Protein AF-A0A927UQK1-F1 (afdb_monomer_lite)

Structure (mmCIF, N/CA/C/O backbone):
data_AF-A0A927UQK1-F1
#
_entry.id   AF-A0A927UQK1-F1
#
loop_
_atom_site.group_PDB
_atom_site.id
_atom_site.type_symbol
_atom_site.label_atom_id
_atom_site.label_alt_id
_atom_site.label_comp_id
_atom_site.label_asym_id
_atom_site.label_entity_id
_atom_site.label_seq_id
_atom_site.pdbx_PDB_ins_code
_atom_site.Cartn_x
_atom_site.Cartn_y
_atom_site.Cartn_z
_atom_site.occupancy
_atom_site.B_iso_or_equiv
_atom_site.auth_seq_id
_atom_site.auth_comp_id
_atom_site.auth_asym_id
_atom_site.auth_atom_id
_atom_site.pdbx_PDB_model_num
ATOM 1 N N . MET A 1 1 ? -5.683 -10.330 -18.850 1.00 41.62 1 MET A N 1
ATOM 2 C CA . MET A 1 1 ? -5.322 -11.345 -19.880 1.00 41.62 1 MET A CA 1
ATOM 3 C C . MET A 1 1 ? -5.248 -10.794 -21.318 1.00 41.62 1 MET A C 1
ATOM 5 O O . MET A 1 1 ? -4.590 -11.408 -22.148 1.00 41.62 1 MET A O 1
ATOM 9 N N . PHE A 1 2 ? -5.871 -9.647 -21.635 1.00 36.34 2 PHE A N 1
ATOM 10 C CA . PHE A 1 2 ? -5.980 -9.114 -23.009 1.00 36.34 2 PHE A CA 1
ATOM 11 C C . PHE A 1 2 ? -4.724 -8.376 -23.532 1.00 36.34 2 PHE A C 1
ATOM 13 O O . PHE A 1 2 ? -4.500 -8.301 -24.739 1.00 36.34 2 PHE A O 1
ATOM 20 N N . GLU A 1 3 ? -3.862 -7.868 -22.645 1.00 49.31 3 GLU A N 1
ATOM 21 C CA . GLU A 1 3 ? -2.647 -7.130 -23.035 1.00 49.31 3 GLU A CA 1
ATOM 22 C C . GLU A 1 3 ? -1.500 -8.032 -23.506 1.00 49.31 3 GLU A C 1
ATOM 24 O O . GLU A 1 3 ? -0.727 -7.649 -24.384 1.00 49.31 3 GLU A O 1
ATOM 29 N N . TYR A 1 4 ? -1.438 -9.271 -23.009 1.00 45.88 4 TYR A N 1
ATOM 30 C CA . TYR A 1 4 ? -0.374 -10.217 -23.353 1.00 45.88 4 TYR A CA 1
ATOM 31 C C . TYR A 1 4 ? -0.425 -10.625 -24.837 1.00 45.88 4 TYR A C 1
ATOM 33 O O . TYR A 1 4 ? 0.603 -10.719 -25.503 1.00 45.88 4 TYR A O 1
ATOM 41 N N . GLY A 1 5 ? -1.630 -10.786 -25.398 1.00 46.09 5 GLY A N 1
ATOM 42 C CA . GLY A 1 5 ? -1.816 -11.152 -26.807 1.00 46.09 5 GLY A CA 1
ATOM 43 C C . GLY A 1 5 ? -1.389 -10.054 -27.787 1.00 46.09 5 GLY A C 1
ATOM 44 O O . GLY A 1 5 ? -0.789 -10.344 -28.822 1.00 46.09 5 GLY A O 1
ATOM 45 N N . ARG A 1 6 ? -1.633 -8.781 -27.447 1.00 52.84 6 ARG A N 1
ATOM 46 C CA . ARG A 1 6 ? -1.217 -7.637 -28.281 1.00 52.84 6 ARG A CA 1
ATOM 47 C C . ARG A 1 6 ? 0.298 -7.438 -28.246 1.00 52.84 6 ARG A C 1
ATOM 49 O O . ARG A 1 6 ? 0.888 -7.092 -29.267 1.00 52.84 6 ARG A O 1
ATOM 56 N N . LEU A 1 7 ? 0.921 -7.714 -27.102 1.00 54.16 7 LEU A N 1
ATOM 57 C CA . LEU A 1 7 ? 2.362 -7.595 -26.898 1.00 54.16 7 LEU A CA 1
ATOM 58 C C . LEU A 1 7 ? 3.138 -8.695 -27.638 1.00 54.16 7 LEU A C 1
ATOM 60 O O . LEU A 1 7 ? 4.097 -8.399 -28.347 1.00 54.16 7 LEU A O 1
ATOM 64 N N . VAL A 1 8 ? 2.666 -9.944 -27.578 1.00 60.31 8 VAL A N 1
ATOM 65 C CA . VAL A 1 8 ? 3.247 -11.054 -28.354 1.00 60.31 8 VAL A CA 1
ATOM 66 C C . VAL A 1 8 ? 3.110 -10.800 -29.858 1.00 60.31 8 VAL A C 1
ATOM 68 O O . VAL A 1 8 ? 4.074 -10.982 -30.598 1.00 60.31 8 VAL A O 1
ATOM 71 N N . ALA A 1 9 ? 1.961 -10.296 -30.318 1.00 57.84 9 ALA A N 1
ATOM 72 C CA . ALA A 1 9 ? 1.771 -9.941 -31.723 1.00 57.84 9 ALA A CA 1
ATOM 73 C C . ALA A 1 9 ? 2.716 -8.812 -32.176 1.00 57.84 9 ALA A C 1
ATOM 75 O O . ALA A 1 9 ? 3.313 -8.914 -33.247 1.00 57.84 9 ALA A O 1
ATOM 76 N N . ALA A 1 10 ? 2.906 -7.771 -31.357 1.00 61.28 10 ALA A N 1
ATOM 77 C CA . ALA A 1 10 ? 3.817 -6.668 -31.662 1.00 61.28 10 ALA A CA 1
ATOM 78 C C . ALA A 1 10 ? 5.287 -7.121 -31.712 1.00 61.28 10 ALA A C 1
ATOM 80 O O . ALA A 1 10 ? 6.012 -6.745 -32.633 1.00 61.28 10 ALA A O 1
ATOM 81 N N . ILE A 1 11 ? 5.712 -7.981 -30.779 1.00 65.75 11 ILE A N 1
ATOM 82 C CA . ILE A 1 11 ? 7.067 -8.549 -30.759 1.00 65.75 11 ILE A CA 1
ATOM 83 C C . ILE A 1 11 ? 7.298 -9.449 -31.975 1.00 65.75 11 ILE A C 1
ATOM 85 O O . ILE A 1 11 ? 8.336 -9.334 -32.621 1.00 65.75 11 ILE A O 1
ATOM 89 N N . ILE A 1 12 ? 6.335 -10.304 -32.336 1.00 69.56 12 ILE A N 1
ATOM 90 C CA . ILE A 1 12 ? 6.438 -11.162 -33.527 1.00 69.56 12 ILE A CA 1
ATOM 91 C C . ILE A 1 12 ? 6.522 -10.310 -34.798 1.00 69.56 12 ILE A C 1
ATOM 93 O O . ILE A 1 12 ? 7.335 -10.599 -35.675 1.00 69.56 12 ILE A O 1
ATOM 97 N N . PHE A 1 13 ? 5.731 -9.238 -34.896 1.00 68.31 13 PHE A N 1
ATOM 98 C CA . PHE A 1 13 ? 5.731 -8.359 -36.066 1.00 68.31 13 PHE A CA 1
ATOM 99 C C . PHE A 1 13 ? 7.044 -7.577 -36.203 1.00 68.31 13 PHE A C 1
ATOM 101 O O . PHE A 1 13 ? 7.598 -7.484 -37.302 1.00 68.31 13 PHE A O 1
ATOM 108 N N . LEU A 1 14 ? 7.584 -7.077 -35.086 1.00 63.28 14 LEU A N 1
ATOM 109 C CA . LEU A 1 14 ? 8.890 -6.414 -35.030 1.00 63.28 14 LEU A CA 1
ATOM 110 C C . LEU A 1 14 ? 10.033 -7.388 -35.338 1.00 63.28 14 LEU A C 1
ATOM 112 O O . LEU A 1 14 ? 10.913 -7.075 -36.136 1.00 63.28 14 LEU A O 1
ATOM 116 N N . ALA A 1 15 ? 10.000 -8.602 -34.787 1.00 65.12 15 ALA A N 1
ATOM 117 C CA . ALA A 1 15 ? 10.993 -9.628 -35.082 1.00 65.12 15 ALA A CA 1
ATOM 118 C C . ALA A 1 15 ? 10.956 -10.036 -36.563 1.00 65.12 15 ALA A C 1
ATOM 120 O O . ALA A 1 15 ? 12.004 -10.131 -37.198 1.00 65.12 15 ALA A O 1
ATOM 121 N N . ALA A 1 16 ? 9.769 -10.208 -37.152 1.00 63.34 16 ALA A N 1
ATOM 122 C CA . ALA A 1 16 ? 9.616 -10.543 -38.566 1.00 63.34 16 ALA A CA 1
ATOM 123 C C . ALA A 1 16 ? 10.135 -9.431 -39.494 1.00 63.34 16 ALA A C 1
ATOM 125 O O . ALA A 1 16 ? 10.822 -9.721 -40.477 1.00 63.34 16 ALA A O 1
ATOM 126 N N . THR A 1 17 ? 9.877 -8.159 -39.168 1.00 65.19 17 THR A N 1
ATOM 127 C CA . THR A 1 17 ? 10.406 -7.025 -39.944 1.00 65.19 17 THR A CA 1
ATOM 128 C C . THR A 1 17 ? 11.922 -6.902 -39.804 1.00 65.19 17 THR A C 1
ATOM 130 O O . THR A 1 17 ? 12.605 -6.761 -40.819 1.00 65.19 17 THR A O 1
ATOM 133 N N . ILE A 1 18 ? 12.476 -7.078 -38.602 1.00 64.25 18 ILE A N 1
ATOM 134 C CA . ILE A 1 18 ? 13.929 -7.090 -38.369 1.00 64.25 18 ILE A CA 1
ATOM 135 C C . ILE A 1 18 ? 14.596 -8.250 -39.123 1.00 64.25 18 ILE A C 1
ATOM 137 O O . ILE A 1 18 ? 15.578 -8.029 -39.827 1.00 64.25 18 ILE A O 1
ATOM 141 N N . ILE A 1 19 ? 14.045 -9.467 -39.064 1.00 66.25 19 ILE A N 1
ATOM 142 C CA . ILE A 1 19 ? 14.578 -10.636 -39.784 1.00 66.25 19 ILE A CA 1
ATOM 143 C C . ILE A 1 19 ? 14.518 -10.415 -41.299 1.00 66.25 19 ILE A C 1
ATOM 145 O O . ILE A 1 19 ? 15.470 -10.748 -42.005 1.00 66.25 19 ILE A O 1
ATOM 149 N N . SER A 1 20 ? 13.438 -9.819 -41.813 1.00 60.50 20 SER A N 1
ATOM 150 C CA . SER A 1 20 ? 13.332 -9.482 -43.237 1.00 60.50 20 SER A CA 1
ATOM 151 C C . SER A 1 20 ? 14.361 -8.425 -43.663 1.00 60.50 20 SER A C 1
ATOM 153 O O . SER A 1 20 ? 14.994 -8.577 -44.710 1.00 60.50 20 SER A O 1
ATOM 155 N N . GLY A 1 21 ? 14.612 -7.423 -42.812 1.00 59.69 21 GLY A N 1
ATOM 156 C CA . GLY A 1 21 ? 15.632 -6.398 -43.018 1.00 59.69 21 GLY A CA 1
ATOM 157 C C . GLY A 1 21 ? 17.047 -6.973 -42.993 1.00 59.69 21 GLY A C 1
ATOM 158 O O . GLY A 1 21 ? 17.820 -6.717 -43.910 1.00 59.69 21 GLY A O 1
ATOM 159 N N . ILE A 1 22 ? 17.365 -7.827 -42.014 1.00 59.72 22 ILE A N 1
ATOM 160 C CA . ILE A 1 22 ? 18.663 -8.512 -41.899 1.00 59.72 22 ILE A CA 1
ATOM 161 C C . ILE A 1 22 ? 18.880 -9.466 -43.079 1.00 59.72 22 ILE A C 1
ATOM 163 O O . ILE A 1 22 ? 19.968 -9.512 -43.644 1.00 59.72 22 ILE A O 1
ATOM 167 N N . ARG A 1 23 ? 17.851 -10.204 -43.511 1.00 55.72 23 ARG A N 1
ATOM 168 C CA . ARG A 1 23 ? 17.948 -11.104 -44.669 1.00 55.72 23 ARG A CA 1
ATOM 169 C C . ARG A 1 23 ? 18.205 -10.339 -45.969 1.00 55.72 23 ARG A C 1
ATOM 171 O O . ARG A 1 23 ? 18.972 -10.817 -46.798 1.00 55.72 23 ARG A O 1
ATOM 178 N N . TRP A 1 24 ? 17.621 -9.153 -46.138 1.00 53.69 24 TRP A N 1
ATOM 179 C CA . TRP A 1 24 ? 17.931 -8.265 -47.265 1.00 53.69 24 TRP A CA 1
ATOM 180 C C . TRP A 1 24 ? 19.347 -7.664 -47.155 1.00 53.69 24 TRP A C 1
ATOM 182 O O . TRP A 1 24 ? 20.056 -7.552 -48.153 1.00 53.69 24 TRP A O 1
ATOM 192 N N . PHE A 1 25 ? 19.789 -7.364 -45.931 1.00 47.56 25 PHE A N 1
ATOM 193 C CA . PHE A 1 25 ? 21.110 -6.821 -45.595 1.00 47.56 25 PHE A CA 1
ATOM 194 C C . PHE A 1 25 ? 22.259 -7.815 -45.836 1.00 47.56 25 PHE A C 1
ATOM 196 O O . PHE A 1 25 ? 23.288 -7.439 -46.384 1.00 47.56 25 PHE A O 1
ATOM 203 N N . VAL A 1 26 ? 22.080 -9.098 -45.502 1.00 56.06 26 VAL A N 1
ATOM 204 C CA . VAL A 1 26 ? 23.099 -10.156 -45.678 1.00 56.06 26 VAL A CA 1
ATOM 205 C C . VAL A 1 26 ? 23.351 -10.491 -47.158 1.00 56.06 26 VAL A C 1
ATOM 207 O O . VAL A 1 26 ? 24.426 -10.976 -47.509 1.00 56.06 26 VAL A O 1
ATOM 210 N N . ILE A 1 27 ? 22.395 -10.211 -48.051 1.00 55.34 27 ILE A N 1
ATOM 211 C CA . ILE A 1 27 ? 22.512 -10.509 -49.490 1.00 55.34 27 ILE A CA 1
ATOM 212 C C . ILE A 1 27 ? 23.379 -9.471 -50.234 1.00 55.34 27 ILE A C 1
ATOM 214 O O . ILE A 1 27 ? 23.953 -9.797 -51.274 1.00 55.34 27 ILE A O 1
ATOM 218 N N . ARG A 1 28 ? 23.547 -8.244 -49.714 1.00 51.72 28 ARG A N 1
ATOM 219 C CA . ARG A 1 28 ? 24.437 -7.228 -50.310 1.00 51.72 28 ARG A CA 1
ATOM 220 C C . ARG A 1 28 ? 25.764 -7.148 -49.555 1.00 51.72 28 ARG A C 1
ATOM 222 O O . ARG A 1 28 ? 25.824 -6.678 -48.429 1.00 51.72 28 ARG A O 1
ATOM 229 N N . LYS A 1 29 ? 26.851 -7.544 -50.220 1.00 50.00 29 LYS A N 1
ATOM 230 C CA . LYS A 1 29 ? 28.235 -7.520 -49.707 1.00 50.00 29 LYS A CA 1
ATOM 231 C C . LYS A 1 29 ? 28.921 -6.140 -49.753 1.00 50.00 29 LYS A C 1
ATOM 233 O O . LYS A 1 29 ? 30.141 -6.083 -49.668 1.00 50.00 29 LYS A O 1
ATOM 238 N N . ASP A 1 30 ? 28.161 -5.051 -49.852 1.00 56.69 30 ASP A N 1
ATOM 239 C CA . ASP A 1 30 ? 28.686 -3.681 -49.861 1.00 56.69 30 ASP A CA 1
ATOM 240 C C . ASP A 1 30 ? 28.182 -2.937 -48.623 1.00 56.69 30 ASP A C 1
ATOM 242 O O . ASP A 1 30 ? 27.086 -2.370 -48.603 1.00 56.69 30 ASP A O 1
ATOM 246 N N . TYR A 1 31 ? 28.975 -2.972 -47.553 1.00 57.75 31 TYR A N 1
ATOM 247 C CA . TYR A 1 31 ? 28.664 -2.276 -46.308 1.00 57.75 31 TYR A CA 1
ATOM 248 C C . TYR A 1 31 ? 28.903 -0.774 -46.479 1.00 57.75 31 TYR A C 1
ATOM 250 O O . TYR A 1 31 ? 29.991 -0.260 -46.229 1.00 57.75 31 TYR A O 1
ATOM 258 N N . SER A 1 32 ? 27.872 -0.055 -46.917 1.00 64.19 32 SER A N 1
ATOM 259 C CA . SER A 1 32 ? 27.876 1.407 -46.901 1.00 64.19 32 SER A CA 1
ATOM 260 C C . SER A 1 32 ? 27.707 1.912 -45.464 1.00 64.19 32 SER A C 1
ATOM 262 O O . SER A 1 32 ? 26.871 1.404 -44.717 1.00 64.19 32 SER A O 1
ATOM 264 N N . VAL A 1 33 ? 28.461 2.945 -45.074 1.00 63.88 33 VAL A N 1
ATOM 265 C CA . VAL A 1 33 ? 28.415 3.590 -43.741 1.00 63.88 33 VAL A CA 1
ATOM 266 C C . VAL A 1 33 ? 26.977 3.947 -43.316 1.00 63.88 33 VAL A C 1
ATOM 268 O O . VAL A 1 33 ? 26.619 3.842 -42.144 1.00 63.88 33 VAL A O 1
ATOM 271 N N . SER A 1 34 ? 26.113 4.273 -44.285 1.00 68.38 34 SER A N 1
ATOM 272 C CA . SER A 1 34 ? 24.679 4.533 -44.087 1.00 68.38 34 SER A CA 1
ATOM 273 C C . SER A 1 34 ? 23.915 3.343 -43.481 1.00 68.38 34 SER A C 1
ATOM 275 O O . SER A 1 34 ? 23.012 3.525 -42.669 1.00 68.38 34 SER A O 1
ATOM 277 N N . SER A 1 35 ? 24.302 2.118 -43.832 1.00 67.94 35 SER A N 1
ATOM 278 C CA . SER A 1 35 ? 23.669 0.879 -43.374 1.00 67.94 35 SER A CA 1
ATOM 279 C C . SER A 1 35 ? 24.006 0.563 -41.909 1.00 67.94 35 SER A C 1
ATOM 281 O O . SER A 1 35 ? 23.146 0.093 -41.170 1.00 67.94 35 SER A O 1
ATOM 283 N N . ILE A 1 36 ? 25.221 0.897 -41.459 1.00 75.38 36 ILE A N 1
ATOM 284 C CA . ILE A 1 36 ? 25.652 0.754 -40.056 1.00 75.38 36 ILE A CA 1
ATOM 285 C C . ILE A 1 36 ? 24.953 1.798 -39.169 1.00 75.38 36 ILE A C 1
ATOM 287 O O . ILE A 1 36 ? 24.487 1.471 -38.077 1.00 75.38 36 ILE A O 1
ATOM 291 N N . LEU A 1 37 ? 24.816 3.035 -39.661 1.00 77.19 37 LEU A N 1
ATOM 292 C CA . LEU A 1 37 ? 24.115 4.115 -38.958 1.00 77.19 37 LEU A CA 1
ATOM 293 C C . LEU A 1 37 ? 22.645 3.776 -38.680 1.00 77.19 37 LEU A C 1
ATOM 295 O O . LEU A 1 37 ? 22.163 4.021 -37.579 1.00 77.19 37 LEU A O 1
ATOM 299 N N . LEU A 1 38 ? 21.943 3.164 -39.638 1.00 80.81 38 LEU A N 1
ATOM 300 C CA . LEU A 1 38 ? 20.546 2.764 -39.447 1.00 80.81 38 LEU A CA 1
ATOM 301 C C . LEU A 1 38 ? 20.389 1.718 -38.337 1.00 80.81 38 LEU A C 1
ATOM 303 O O . LEU A 1 38 ? 19.527 1.871 -37.476 1.00 80.81 38 LEU A O 1
ATOM 307 N N . VAL A 1 39 ? 21.240 0.687 -38.316 1.00 80.81 39 VAL A N 1
ATOM 308 C CA . VAL A 1 39 ? 21.198 -0.352 -37.271 1.00 80.81 39 VAL A CA 1
ATOM 309 C C . VAL A 1 39 ? 21.477 0.247 -35.889 1.00 80.81 39 VAL A C 1
ATOM 311 O O . VAL A 1 39 ? 20.777 -0.082 -34.933 1.00 80.81 39 VAL A O 1
ATOM 314 N N . ALA A 1 40 ? 22.439 1.169 -35.785 1.00 81.25 40 ALA A N 1
ATOM 315 C CA . ALA A 1 40 ? 22.744 1.858 -34.533 1.00 81.25 40 ALA A CA 1
ATOM 316 C C . ALA A 1 40 ? 21.560 2.700 -34.022 1.00 81.25 40 ALA A C 1
ATOM 318 O O . ALA A 1 40 ? 21.255 2.668 -32.831 1.00 81.25 40 ALA A O 1
ATOM 319 N N . VAL A 1 41 ? 20.852 3.403 -34.914 1.00 86.81 41 VAL A N 1
ATOM 320 C CA . VAL A 1 41 ? 19.658 4.191 -34.561 1.00 86.81 41 VAL A CA 1
ATOM 321 C C . VAL A 1 41 ? 18.518 3.292 -34.074 1.00 86.81 41 VAL A C 1
ATOM 323 O O . VAL A 1 41 ? 17.901 3.596 -33.055 1.00 86.81 41 VAL A O 1
ATOM 326 N N . TYR A 1 42 ? 18.265 2.162 -34.743 1.00 84.31 42 TYR A N 1
ATOM 327 C CA . TYR A 1 42 ? 17.247 1.202 -34.299 1.00 84.31 42 TYR A CA 1
ATOM 328 C C . TYR A 1 42 ? 17.583 0.581 -32.942 1.00 84.31 42 TYR A C 1
ATOM 330 O O . TYR A 1 42 ? 16.700 0.445 -32.096 1.00 84.31 42 TYR A O 1
ATOM 338 N N . PHE A 1 43 ? 18.853 0.239 -32.711 1.00 83.75 43 PHE A N 1
ATOM 339 C CA . PHE A 1 43 ? 19.296 -0.277 -31.420 1.00 83.75 43 PHE A CA 1
ATOM 340 C C . PHE A 1 43 ? 19.109 0.762 -30.308 1.00 83.75 43 PHE A C 1
ATOM 342 O O . PHE A 1 43 ? 18.562 0.440 -29.256 1.00 83.75 43 PHE A O 1
ATOM 349 N N . LEU A 1 44 ? 19.478 2.023 -30.557 1.00 85.81 44 LEU A N 1
ATOM 350 C CA . LEU A 1 44 ? 19.274 3.115 -29.604 1.00 85.81 44 LEU A CA 1
ATOM 351 C C . LEU A 1 44 ? 17.783 3.311 -29.281 1.00 85.81 44 LEU A C 1
ATOM 353 O O . LEU A 1 44 ? 17.416 3.409 -28.113 1.00 85.81 44 LEU A O 1
ATOM 357 N N . ALA A 1 45 ? 16.916 3.308 -30.299 1.00 85.56 45 ALA A N 1
ATOM 358 C CA . ALA A 1 45 ? 15.470 3.428 -30.117 1.00 85.56 45 ALA A CA 1
ATOM 359 C C . ALA A 1 45 ? 14.887 2.260 -29.302 1.00 85.56 45 ALA A C 1
ATOM 361 O O . ALA A 1 45 ? 14.048 2.476 -28.429 1.00 85.56 45 ALA A O 1
ATOM 362 N N . PHE A 1 46 ? 15.366 1.034 -29.535 1.00 84.31 46 PHE A N 1
ATOM 363 C CA . PHE A 1 46 ? 14.969 -0.138 -28.757 1.00 84.31 46 PHE A CA 1
ATOM 364 C C . PHE A 1 46 ? 15.402 -0.029 -27.290 1.00 84.31 46 PHE A C 1
ATOM 366 O O . PHE A 1 46 ? 14.601 -0.299 -26.399 1.00 84.31 46 PHE A O 1
ATOM 373 N N . VAL A 1 47 ? 16.632 0.420 -27.022 1.00 84.19 47 VAL A N 1
ATOM 374 C CA . VAL A 1 47 ? 17.120 0.633 -25.649 1.00 84.19 47 VAL A CA 1
ATOM 375 C C . VAL A 1 47 ? 16.269 1.675 -24.922 1.00 84.19 47 VAL A C 1
ATOM 377 O O . VAL A 1 47 ? 15.859 1.430 -23.792 1.00 84.19 47 VAL A O 1
ATOM 380 N N . VAL A 1 48 ? 15.941 2.799 -25.569 1.00 85.25 48 VAL A N 1
ATOM 381 C CA . VAL A 1 48 ? 15.059 3.826 -24.986 1.00 85.25 48 VAL A CA 1
ATOM 382 C C . VAL A 1 48 ? 13.661 3.265 -24.711 1.00 85.25 48 VAL A C 1
ATOM 384 O O . VAL A 1 48 ? 13.113 3.503 -23.640 1.00 85.25 48 VAL A O 1
ATOM 387 N N . PHE A 1 49 ? 13.104 2.469 -25.627 1.00 83.12 49 PHE A N 1
ATOM 388 C CA . PHE A 1 49 ? 11.798 1.830 -25.446 1.00 83.12 49 PHE A CA 1
ATOM 389 C C . PHE A 1 49 ? 11.783 0.845 -24.265 1.00 83.12 49 PHE A C 1
ATOM 391 O O . PHE A 1 49 ? 10.871 0.876 -23.441 1.00 83.12 49 PHE A O 1
ATOM 398 N N . VAL A 1 50 ? 12.815 0.006 -24.144 1.00 78.44 50 VAL A N 1
ATOM 399 C CA . VAL A 1 50 ? 12.965 -0.930 -23.021 1.00 78.44 50 VAL A CA 1
ATOM 400 C C . VAL A 1 50 ? 13.148 -0.177 -21.702 1.00 78.44 50 VAL A C 1
ATOM 402 O O . VAL A 1 50 ? 12.513 -0.531 -20.713 1.00 78.44 50 VAL A O 1
ATOM 405 N N . LEU A 1 51 ? 13.956 0.889 -21.680 1.00 73.19 51 LEU A N 1
ATOM 406 C CA . LEU A 1 51 ? 14.128 1.735 -20.495 1.00 73.19 51 LEU A CA 1
ATOM 407 C C . LEU A 1 51 ? 12.814 2.394 -20.073 1.00 73.19 51 LEU A C 1
ATOM 409 O O . LEU A 1 51 ? 12.473 2.345 -18.897 1.00 73.19 51 LEU A O 1
ATOM 413 N N . GLN A 1 52 ? 12.046 2.943 -21.015 1.00 71.00 52 GLN A N 1
ATOM 414 C CA . GLN A 1 52 ? 10.734 3.524 -20.732 1.00 71.00 52 GLN A CA 1
ATOM 415 C C . GLN A 1 52 ? 9.785 2.492 -20.110 1.00 71.00 52 GLN A C 1
ATOM 417 O O . GLN A 1 52 ? 9.093 2.803 -19.147 1.00 71.00 52 GLN A O 1
ATOM 422 N N . PHE A 1 53 ? 9.785 1.257 -20.618 1.00 66.00 53 PHE A N 1
ATOM 423 C CA . PHE A 1 53 ? 8.947 0.180 -20.094 1.00 66.00 53 PHE A CA 1
A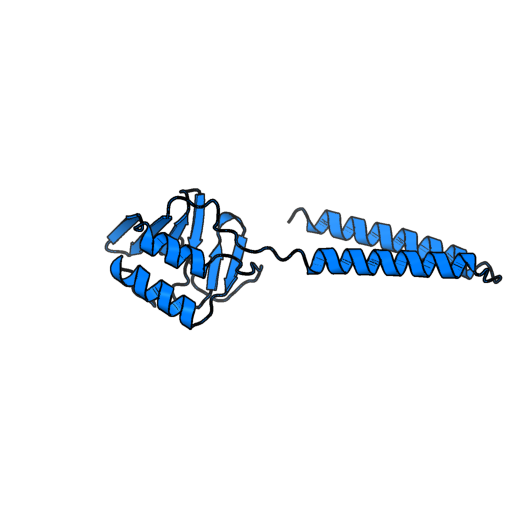TOM 424 C C . PHE A 1 53 ? 9.384 -0.280 -18.694 1.00 66.00 53 PHE A C 1
ATOM 426 O O . PHE A 1 53 ? 8.546 -0.486 -17.825 1.00 66.00 53 PHE A O 1
ATOM 433 N N . ILE A 1 54 ? 10.692 -0.386 -18.440 1.00 61.91 54 ILE A N 1
ATOM 434 C CA . ILE A 1 54 ? 11.230 -0.740 -17.113 1.00 61.91 54 ILE A CA 1
ATOM 435 C C . ILE A 1 54 ? 10.979 0.383 -16.094 1.00 61.91 54 ILE A C 1
ATOM 437 O O . ILE A 1 54 ? 10.715 0.112 -14.921 1.00 61.91 54 ILE A O 1
ATOM 441 N N . CYS A 1 55 ? 11.069 1.641 -16.528 1.00 58.53 55 CYS A N 1
ATOM 442 C CA . CYS A 1 55 ? 10.837 2.816 -15.691 1.00 58.53 55 CYS A CA 1
ATOM 443 C C . CYS A 1 55 ? 9.353 3.129 -15.477 1.00 58.53 55 CYS A C 1
ATOM 445 O O . CYS A 1 55 ? 9.047 3.907 -14.573 1.00 58.53 55 CYS A O 1
ATOM 447 N N . HIS A 1 56 ? 8.438 2.519 -16.238 1.00 60.78 56 HIS A N 1
ATOM 448 C CA . HIS A 1 56 ? 7.006 2.557 -15.951 1.00 60.78 56 HIS A CA 1
ATOM 449 C C . HIS A 1 56 ? 6.711 1.637 -14.759 1.00 60.78 56 HIS A C 1
ATOM 451 O O . HIS A 1 56 ? 6.122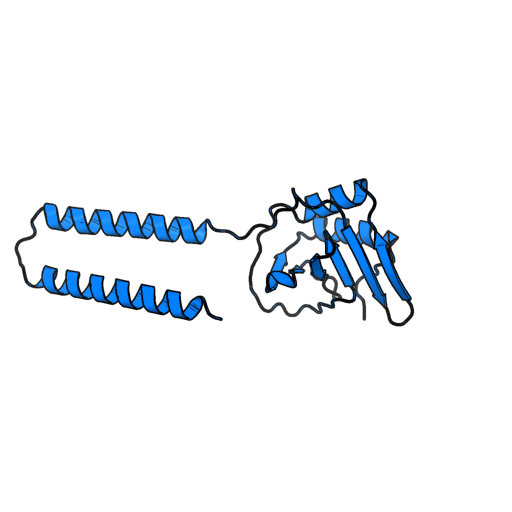 0.568 -14.870 1.00 60.78 56 HIS A O 1
ATOM 457 N N . THR A 1 57 ? 7.216 2.020 -13.589 1.00 61.41 57 THR A N 1
ATOM 458 C CA . THR A 1 57 ? 6.853 1.366 -12.342 1.00 61.41 57 THR A CA 1
ATOM 459 C C . THR A 1 57 ? 5.499 1.899 -11.931 1.00 61.41 57 THR A C 1
ATOM 461 O O . THR A 1 57 ? 5.392 3.081 -11.601 1.00 61.41 57 THR A O 1
ATOM 464 N N . ASP A 1 58 ? 4.502 1.027 -11.931 1.00 76.00 58 ASP A N 1
ATOM 465 C CA . ASP A 1 58 ? 3.231 1.284 -11.273 1.00 76.00 58 ASP A CA 1
ATOM 466 C C . ASP A 1 58 ? 3.531 1.571 -9.800 1.00 76.00 58 ASP A C 1
ATOM 468 O O . ASP A 1 58 ? 3.979 0.698 -9.050 1.00 76.00 58 ASP A O 1
ATOM 472 N N . LYS A 1 59 ? 3.380 2.836 -9.413 1.00 85.75 59 LYS A N 1
ATOM 473 C CA . LYS A 1 59 ? 3.503 3.289 -8.033 1.00 85.75 59 LYS A CA 1
ATOM 474 C C . LYS A 1 59 ? 2.134 3.700 -7.534 1.00 85.75 59 LYS A C 1
ATOM 476 O O . LYS A 1 59 ? 1.354 4.273 -8.289 1.00 85.75 59 LYS A O 1
ATOM 481 N N . VAL A 1 60 ? 1.873 3.415 -6.272 1.00 84.62 60 VAL A N 1
ATOM 482 C CA . VAL A 1 60 ? 0.693 3.905 -5.572 1.00 84.62 60 VAL A CA 1
ATOM 483 C C . VAL A 1 60 ? 0.790 5.430 -5.478 1.00 84.62 60 VAL A C 1
ATOM 485 O O . VAL A 1 60 ? 1.859 5.955 -5.163 1.00 84.62 60 VAL A O 1
ATOM 488 N N . ASN A 1 61 ? -0.299 6.131 -5.783 1.00 85.19 61 ASN A N 1
ATOM 489 C CA . ASN A 1 61 ? -0.424 7.571 -5.581 1.00 85.19 61 ASN A CA 1
ATOM 490 C C . ASN A 1 61 ? -1.587 7.813 -4.619 1.00 85.19 61 ASN A C 1
ATOM 492 O O . ASN A 1 61 ? -2.710 7.402 -4.908 1.00 85.19 61 ASN A O 1
ATOM 496 N N . MET A 1 62 ? -1.303 8.480 -3.503 1.00 85.75 62 MET A N 1
ATOM 497 C CA . MET A 1 62 ? -2.291 8.776 -2.463 1.00 85.75 62 MET A CA 1
ATOM 498 C C . MET A 1 62 ? -2.673 10.268 -2.380 1.00 85.75 62 MET A C 1
ATOM 500 O O . MET A 1 62 ? -3.381 10.675 -1.454 1.00 85.75 62 MET A O 1
ATOM 504 N N . ASP A 1 63 ? -2.242 11.095 -3.341 1.00 81.25 63 ASP A N 1
ATOM 505 C CA . ASP A 1 63 ? -2.426 12.556 -3.321 1.00 81.25 63 ASP A CA 1
ATOM 506 C C . ASP A 1 63 ? -3.903 12.965 -3.390 1.00 81.25 63 ASP A C 1
ATOM 508 O O . ASP A 1 63 ? -4.321 13.939 -2.762 1.00 81.25 63 ASP A O 1
ATOM 512 N N . PHE A 1 64 ? -4.701 12.214 -4.152 1.00 80.69 64 PHE A N 1
ATOM 513 C CA . PHE A 1 64 ? -6.116 12.514 -4.394 1.00 80.69 64 PHE A CA 1
ATOM 514 C C . PHE A 1 64 ? -7.062 11.894 -3.372 1.00 80.69 64 PHE A C 1
ATOM 516 O O . PHE A 1 64 ? -8.253 12.195 -3.402 1.00 80.69 64 PHE A O 1
ATOM 523 N N . VAL A 1 65 ? -6.541 11.057 -2.475 1.00 85.88 65 VAL A N 1
ATOM 524 C CA . VAL A 1 65 ? -7.367 10.363 -1.494 1.00 85.88 65 VAL A CA 1
ATOM 525 C C . VAL A 1 65 ? -7.902 11.357 -0.471 1.00 85.88 65 VAL A C 1
ATOM 527 O O . VAL A 1 65 ? -7.161 12.210 0.012 1.00 85.88 65 VAL A O 1
ATOM 530 N N . THR A 1 66 ? -9.178 11.283 -0.113 1.00 86.50 66 THR A N 1
ATOM 531 C CA . THR A 1 66 ? -9.814 12.247 0.804 1.00 86.50 66 THR A CA 1
ATOM 532 C C . THR A 1 66 ? -10.345 11.610 2.075 1.00 86.50 66 THR A C 1
ATOM 534 O O . THR A 1 66 ? -10.284 12.237 3.132 1.00 86.50 66 THR A O 1
ATOM 537 N N . GLU A 1 67 ? -10.787 10.360 1.993 1.00 89.69 67 GLU A N 1
ATOM 538 C CA . GLU A 1 67 ? -11.332 9.596 3.109 1.00 89.69 67 GLU A CA 1
ATOM 539 C C . GLU A 1 67 ? -10.767 8.168 3.110 1.00 89.69 67 GLU A C 1
ATOM 541 O O . GLU A 1 67 ? -10.456 7.607 2.057 1.00 89.69 67 GLU A O 1
ATOM 546 N N . ALA A 1 68 ? -10.617 7.587 4.301 1.00 90.00 68 ALA A N 1
ATOM 547 C CA . ALA A 1 68 ? -10.318 6.171 4.469 1.00 90.00 68 ALA A CA 1
ATOM 548 C C . ALA A 1 68 ? -11.182 5.584 5.579 1.00 90.00 68 ALA A C 1
ATOM 550 O O . ALA A 1 68 ? -11.428 6.236 6.596 1.00 90.00 68 ALA A O 1
ATOM 551 N N . GLU A 1 69 ? -11.595 4.341 5.389 1.00 90.56 69 GLU A N 1
ATOM 552 C CA . GLU A 1 69 ? -12.355 3.559 6.352 1.00 90.56 69 GLU A CA 1
ATOM 553 C C . GLU A 1 69 ? -11.597 2.258 6.621 1.00 90.56 69 GLU A C 1
ATOM 555 O O . GLU A 1 69 ? -11.187 1.559 5.694 1.00 90.56 69 GLU A O 1
ATOM 560 N N . ALA A 1 70 ? -11.376 1.942 7.893 1.00 88.50 70 ALA A N 1
ATOM 561 C CA . ALA A 1 70 ? -10.869 0.646 8.303 1.00 88.50 70 ALA A CA 1
ATOM 562 C C . ALA A 1 70 ? -12.060 -0.314 8.389 1.00 88.50 70 ALA A C 1
ATOM 564 O O . ALA A 1 70 ? -12.990 -0.089 9.170 1.00 88.50 70 ALA A O 1
ATOM 565 N N . CYS A 1 71 ? -12.041 -1.348 7.553 1.00 85.75 71 CYS A N 1
ATOM 566 C CA . CYS A 1 71 ? -13.021 -2.420 7.544 1.00 85.75 71 CYS A CA 1
ATOM 567 C C . CYS A 1 71 ? -12.448 -3.622 8.286 1.00 85.75 71 CYS A C 1
ATOM 569 O O . CYS A 1 71 ? -11.372 -4.128 7.950 1.00 85.75 71 CYS A O 1
ATOM 571 N N . PHE A 1 72 ? -13.181 -4.049 9.304 1.00 82.88 72 PHE A N 1
ATOM 572 C CA . PHE A 1 72 ? -12.790 -5.136 10.168 1.00 82.88 72 PHE A CA 1
ATOM 573 C C . PHE A 1 72 ? -13.989 -6.017 10.489 1.00 82.88 72 PHE A C 1
ATOM 575 O O . PHE A 1 72 ? -14.922 -5.589 11.166 1.00 82.88 72 PHE A O 1
ATOM 582 N N . VAL A 1 73 ? -13.948 -7.248 9.997 1.00 79.06 73 VAL A N 1
ATOM 583 C CA . VAL A 1 73 ? -14.986 -8.259 10.176 1.00 79.06 73 VAL A CA 1
ATOM 584 C C . VAL A 1 73 ? -14.343 -9.490 10.811 1.00 79.06 73 VAL A C 1
ATOM 586 O O . VAL A 1 73 ? -13.585 -10.222 10.174 1.00 79.06 73 VAL A O 1
ATOM 589 N N . TYR A 1 74 ? -14.636 -9.709 12.092 1.00 75.12 74 TYR A N 1
ATOM 590 C CA . TYR A 1 74 ? -14.379 -10.973 12.791 1.00 75.12 74 TYR A CA 1
ATOM 591 C C . TYR A 1 74 ? -15.701 -11.648 13.136 1.00 75.12 74 TYR A C 1
ATOM 593 O O . TYR A 1 74 ? -16.732 -10.984 13.184 1.00 75.12 74 TYR A O 1
ATOM 601 N N . GLU A 1 75 ? -15.669 -12.958 13.415 1.00 66.12 75 GLU A N 1
ATOM 602 C CA . GLU A 1 75 ? -16.867 -13.783 13.678 1.00 66.12 75 GLU A CA 1
ATOM 603 C C . GLU A 1 75 ? -17.853 -13.156 14.691 1.00 66.12 75 GLU A C 1
ATOM 605 O O . GLU A 1 75 ? -19.052 -13.421 14.617 1.00 66.12 75 GLU A O 1
ATOM 610 N N . ASP A 1 76 ? -17.364 -12.287 15.585 1.00 60.59 76 ASP A N 1
ATOM 611 C CA . ASP A 1 76 ? -18.140 -11.635 16.641 1.00 60.59 76 ASP A CA 1
ATOM 612 C C . ASP A 1 76 ? -18.377 -10.116 16.453 1.00 60.59 76 ASP A C 1
ATOM 614 O O . ASP A 1 76 ? -19.095 -9.518 17.263 1.00 60.59 76 ASP A O 1
ATOM 618 N N . ALA A 1 77 ? -17.797 -9.457 15.436 1.00 64.25 77 ALA A N 1
ATOM 619 C CA . ALA A 1 77 ? -17.957 -8.012 15.228 1.00 64.25 77 ALA A CA 1
ATOM 620 C C . ALA A 1 77 ? -17.652 -7.549 13.790 1.00 64.25 77 ALA A C 1
ATOM 622 O O . ALA A 1 77 ? -16.523 -7.683 13.317 1.00 64.25 77 ALA A O 1
ATOM 623 N N . ASP A 1 78 ? -18.639 -6.888 13.174 1.00 72.81 78 ASP A N 1
ATOM 624 C CA . ASP A 1 78 ? -18.489 -6.131 11.928 1.00 72.81 78 ASP A CA 1
ATOM 625 C C . ASP A 1 78 ? -18.319 -4.650 12.263 1.00 72.81 78 ASP A C 1
ATOM 627 O O . ASP A 1 78 ? -19.230 -3.997 12.787 1.00 72.81 78 ASP A O 1
ATOM 631 N N . VAL A 1 79 ? -17.143 -4.106 11.974 1.00 77.06 79 VAL A N 1
ATOM 632 C CA . VAL A 1 79 ? -16.782 -2.739 12.325 1.00 77.06 79 VAL A CA 1
ATOM 633 C C . VAL A 1 79 ? -16.211 -2.038 11.101 1.00 77.06 79 VAL A C 1
ATOM 635 O O . VAL A 1 79 ? -15.126 -2.351 10.621 1.00 77.06 79 VAL A O 1
ATOM 638 N N . LEU A 1 80 ? -16.957 -1.046 10.614 1.00 83.69 80 LEU A N 1
ATOM 639 C CA . LEU A 1 80 ? -16.495 -0.092 9.614 1.00 83.69 80 LEU A CA 1
ATOM 640 C C . LEU A 1 80 ? -16.299 1.252 10.313 1.00 83.69 80 LEU A C 1
ATOM 642 O O . LEU A 1 80 ? -17.273 1.881 10.736 1.00 83.69 80 LEU A O 1
ATOM 646 N N . GLN A 1 81 ? -15.046 1.669 10.477 1.00 87.19 81 GLN A N 1
ATOM 647 C CA . GLN A 1 81 ? -14.712 2.909 11.173 1.00 87.19 81 GLN A CA 1
ATOM 648 C C . GLN A 1 81 ? -13.933 3.864 10.264 1.00 87.19 81 GLN A C 1
ATOM 650 O O . GLN A 1 81 ? -12.910 3.471 9.702 1.00 87.19 81 GLN A O 1
ATOM 655 N N . PRO A 1 82 ? -14.379 5.125 10.118 1.00 90.31 82 PRO A N 1
ATOM 656 C CA . PRO A 1 82 ? -13.622 6.129 9.383 1.00 90.31 82 PRO A CA 1
ATOM 657 C C . PRO A 1 82 ? -12.358 6.516 10.157 1.00 90.31 82 PRO A C 1
ATOM 659 O O . PRO A 1 82 ? -12.415 6.734 11.368 1.00 90.31 82 PRO A O 1
ATOM 662 N N . LEU A 1 83 ? -11.233 6.647 9.451 1.00 88.38 83 LEU A N 1
ATOM 663 C CA . LEU A 1 83 ? -9.983 7.134 10.034 1.00 88.38 83 LEU A CA 1
ATOM 664 C C . LEU A 1 83 ? -10.062 8.642 10.296 1.00 88.38 83 LEU A C 1
ATOM 666 O O . LEU A 1 83 ? -10.656 9.396 9.516 1.00 88.38 83 LEU A O 1
ATOM 670 N N . SER A 1 84 ? -9.403 9.115 11.357 1.00 90.94 84 SER A N 1
ATOM 671 C CA . SER A 1 84 ? -9.212 10.554 11.547 1.00 90.94 84 SER A CA 1
ATOM 672 C C . SER A 1 84 ? -8.280 11.140 10.478 1.00 90.94 84 SER A C 1
ATOM 674 O O . SER A 1 84 ? -7.522 10.436 9.811 1.00 90.94 84 SER A O 1
ATOM 676 N N . ALA A 1 85 ? -8.290 12.467 10.325 1.00 89.25 85 ALA A N 1
ATOM 677 C CA . ALA A 1 85 ? -7.439 13.144 9.345 1.00 89.25 85 ALA A CA 1
ATOM 678 C C . ALA A 1 85 ? -5.929 12.934 9.594 1.00 89.25 85 ALA A C 1
ATOM 680 O O . ALA A 1 85 ? -5.154 12.919 8.638 1.00 89.25 85 ALA A O 1
ATOM 681 N N . GLU A 1 86 ? -5.511 12.774 10.853 1.00 89.81 86 GLU A N 1
ATOM 682 C CA . GLU A 1 86 ? -4.109 12.543 11.231 1.00 89.81 86 GLU A CA 1
ATOM 683 C C . GLU A 1 86 ? -3.665 11.109 10.906 1.00 89.81 86 GLU A C 1
ATOM 685 O O . GLU A 1 86 ? -2.611 10.887 10.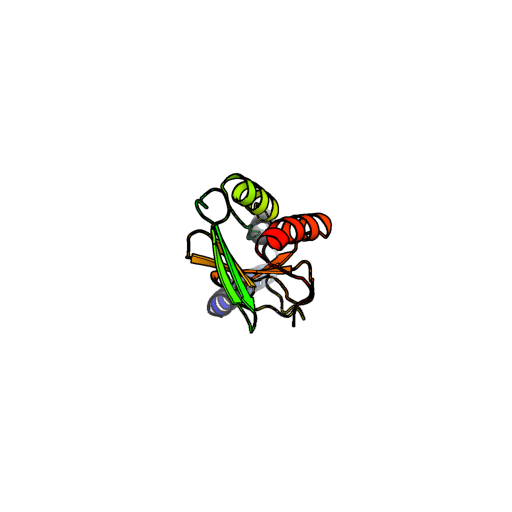303 1.00 89.81 86 GLU A O 1
ATOM 690 N N . GLU A 1 87 ? -4.510 10.129 11.222 1.00 91.19 87 GLU A N 1
ATOM 691 C CA . GLU A 1 87 ? -4.250 8.721 10.909 1.00 91.19 87 GLU A CA 1
ATOM 692 C C . GLU A 1 87 ? -4.288 8.486 9.401 1.00 91.19 87 GLU A C 1
ATOM 694 O O . GLU A 1 87 ? -3.415 7.810 8.863 1.00 91.19 87 GLU A O 1
ATOM 699 N N . LEU A 1 88 ? -5.223 9.131 8.693 1.00 90.88 88 LEU A N 1
ATOM 700 C CA . LEU A 1 88 ? -5.277 9.117 7.236 1.00 90.88 88 LEU A CA 1
ATOM 701 C C . LEU A 1 88 ? -3.961 9.611 6.626 1.00 90.88 88 LEU A C 1
ATOM 703 O O . LEU A 1 88 ? -3.448 8.986 5.703 1.00 90.88 88 LEU A O 1
ATOM 707 N N . GLN A 1 89 ? -3.389 10.713 7.122 1.00 91.81 89 GLN A N 1
ATOM 708 C CA . GLN A 1 89 ? -2.094 11.198 6.629 1.00 91.81 89 GLN A CA 1
ATOM 709 C C . GLN A 1 89 ? -0.967 10.191 6.876 1.00 91.81 89 GLN A C 1
ATOM 711 O O . GLN A 1 89 ? -0.130 9.990 5.995 1.00 91.81 89 GLN A O 1
ATOM 716 N N . SER A 1 90 ? -0.972 9.534 8.034 1.00 92.00 90 SER A N 1
ATOM 717 C CA . SER A 1 90 ? 0.022 8.514 8.383 1.00 92.00 90 SER A CA 1
ATOM 718 C C . SER A 1 90 ? -0.081 7.294 7.466 1.00 92.00 90 SER A C 1
ATOM 720 O O . SER A 1 90 ? 0.913 6.861 6.886 1.00 92.00 90 SER A O 1
ATOM 722 N N . VAL A 1 91 ? -1.298 6.797 7.242 1.00 92.38 91 VAL A N 1
ATOM 723 C CA . VAL A 1 91 ? -1.571 5.685 6.326 1.00 92.38 91 VAL A CA 1
ATOM 724 C C . VAL A 1 91 ? -1.183 6.050 4.891 1.00 92.38 91 VAL A C 1
ATOM 726 O O . VAL A 1 91 ? -0.499 5.279 4.221 1.00 92.38 91 VAL A O 1
ATOM 729 N N . LYS A 1 92 ? -1.531 7.252 4.420 1.00 92.50 92 LYS A N 1
ATOM 730 C CA . LYS A 1 92 ? -1.104 7.725 3.096 1.00 92.50 92 LYS A CA 1
ATOM 731 C C . LYS A 1 92 ? 0.410 7.745 2.956 1.00 92.50 92 LYS A C 1
ATOM 733 O O . LYS A 1 92 ? 0.908 7.288 1.939 1.00 92.50 92 LYS A O 1
ATOM 738 N N . ALA A 1 93 ? 1.139 8.227 3.962 1.00 92.44 93 ALA A N 1
ATOM 739 C CA . ALA A 1 93 ? 2.599 8.266 3.923 1.00 92.44 93 ALA A CA 1
ATOM 740 C C . ALA A 1 93 ? 3.226 6.864 3.823 1.00 92.44 93 ALA A C 1
ATOM 742 O O . ALA A 1 93 ? 4.268 6.706 3.189 1.00 92.44 93 ALA A O 1
ATOM 743 N N . ILE A 1 94 ? 2.581 5.846 4.404 1.00 93.00 94 ILE A N 1
ATOM 744 C CA . ILE A 1 94 ? 3.011 4.446 4.302 1.00 93.00 94 ILE A CA 1
ATOM 745 C C . ILE A 1 94 ? 2.818 3.911 2.879 1.00 93.00 94 ILE A C 1
ATOM 747 O O . ILE A 1 94 ? 3.681 3.198 2.364 1.00 93.00 94 ILE A O 1
ATOM 751 N N . PHE A 1 95 ? 1.696 4.231 2.235 1.00 91.56 95 PHE A N 1
ATOM 752 C CA . PHE A 1 95 ? 1.356 3.676 0.925 1.00 91.56 95 PHE A CA 1
ATOM 753 C C . PHE A 1 95 ? 1.870 4.496 -0.262 1.00 91.56 95 PHE A C 1
ATOM 755 O O . PHE A 1 95 ? 2.114 3.925 -1.326 1.00 91.56 95 PHE A O 1
ATOM 762 N N . ASP A 1 96 ? 2.055 5.804 -0.111 1.00 92.19 96 ASP A N 1
ATOM 763 C CA . ASP A 1 96 ? 2.412 6.687 -1.216 1.00 92.19 96 ASP A CA 1
ATOM 764 C C . ASP A 1 96 ? 3.782 6.346 -1.820 1.00 92.19 96 ASP A C 1
ATOM 766 O O . ASP A 1 96 ? 4.759 6.019 -1.140 1.00 92.19 96 ASP A O 1
ATOM 770 N N . GLY A 1 97 ? 3.849 6.360 -3.149 1.00 88.00 97 GLY A N 1
ATOM 771 C CA . GLY A 1 97 ? 5.059 6.049 -3.901 1.00 88.00 97 GLY A CA 1
ATOM 772 C C . GLY A 1 97 ? 5.502 4.582 -3.841 1.00 88.00 97 GLY A C 1
ATOM 773 O O . GLY A 1 97 ? 6.521 4.238 -4.460 1.00 88.00 97 GLY A O 1
ATOM 774 N N . LYS A 1 98 ? 4.764 3.698 -3.150 1.00 90.69 98 LYS A N 1
ATOM 775 C CA . LYS A 1 98 ? 5.089 2.269 -3.081 1.00 90.69 98 LYS A CA 1
ATOM 776 C C . LYS A 1 98 ? 4.961 1.614 -4.442 1.00 90.69 98 LYS A C 1
ATOM 778 O O . LYS A 1 98 ? 4.033 1.875 -5.199 1.00 90.69 98 LYS A O 1
ATOM 783 N N . LYS A 1 99 ? 5.912 0.735 -4.756 1.00 88.50 99 LYS A N 1
ATOM 784 C CA . LYS A 1 99 ? 5.906 -0.006 -6.015 1.00 88.50 99 LYS A CA 1
ATOM 785 C C . LYS A 1 99 ? 4.886 -1.137 -5.944 1.00 88.50 99 LYS A C 1
ATOM 787 O O . LYS A 1 99 ? 4.961 -1.980 -5.052 1.00 88.50 99 LYS A O 1
ATOM 792 N N . MET A 1 100 ? 4.005 -1.173 -6.931 1.00 89.25 100 MET A N 1
ATOM 793 C CA . MET A 1 100 ? 3.075 -2.265 -7.149 1.00 89.25 100 MET A CA 1
ATOM 794 C C . MET A 1 100 ? 3.737 -3.373 -7.968 1.00 89.25 100 MET A C 1
ATOM 796 O O . MET A 1 100 ? 4.567 -3.121 -8.850 1.00 89.25 100 MET A O 1
ATOM 800 N N . TYR A 1 101 ? 3.374 -4.616 -7.680 1.00 86.44 101 TYR A N 1
ATOM 801 C CA . TYR A 1 101 ? 3.846 -5.779 -8.421 1.00 86.44 101 TYR A CA 1
ATOM 802 C C . TYR A 1 101 ? 2.763 -6.853 -8.486 1.00 86.44 101 TYR A C 1
ATOM 804 O O . TYR A 1 101 ? 1.874 -6.905 -7.646 1.00 86.44 101 TYR A O 1
ATOM 812 N N . LYS A 1 102 ? 2.831 -7.718 -9.498 1.00 86.56 102 LYS A N 1
ATOM 813 C CA . LYS A 1 102 ? 1.946 -8.877 -9.626 1.00 86.56 102 LYS A CA 1
ATOM 814 C C . LYS A 1 102 ? 2.724 -10.127 -9.239 1.00 86.56 102 LYS A C 1
ATOM 816 O O . LYS A 1 102 ? 3.815 -10.341 -9.764 1.00 86.56 102 LYS A O 1
ATOM 821 N N . ASP A 1 103 ? 2.170 -10.924 -8.339 1.00 83.94 103 ASP A N 1
ATOM 822 C CA . ASP A 1 103 ? 2.771 -12.164 -7.844 1.00 83.94 103 ASP A CA 1
ATOM 823 C C . ASP A 1 103 ? 1.657 -13.126 -7.387 1.00 83.94 103 ASP A C 1
ATOM 825 O O . ASP A 1 103 ? 0.482 -12.853 -7.611 1.00 83.94 103 ASP A O 1
ATOM 829 N N . ASN A 1 104 ? 2.002 -14.260 -6.787 1.00 81.75 104 ASN A N 1
ATOM 830 C CA . ASN A 1 104 ? 1.062 -15.132 -6.086 1.00 81.75 104 ASN A CA 1
ATOM 831 C C . ASN A 1 104 ? 1.630 -15.482 -4.700 1.00 81.75 104 ASN A C 1
ATOM 833 O O . ASN A 1 104 ? 2.061 -16.622 -4.475 1.00 81.75 104 ASN A O 1
ATOM 837 N N . PRO A 1 105 ? 1.713 -14.493 -3.791 1.00 82.06 105 PRO A N 1
ATOM 838 C CA . PRO A 1 105 ? 2.288 -14.702 -2.475 1.00 82.06 105 PRO A CA 1
ATOM 839 C C . PRO A 1 105 ? 1.411 -15.666 -1.673 1.00 82.06 105 PRO A C 1
ATOM 841 O O . PRO A 1 105 ? 0.185 -15.642 -1.754 1.00 82.06 105 PRO A O 1
ATOM 844 N N . SER A 1 106 ? 2.046 -16.527 -0.881 1.00 83.38 106 SER A N 1
ATOM 845 C CA . SER A 1 106 ? 1.358 -17.473 0.007 1.00 83.38 106 SER A CA 1
ATOM 846 C C . SER A 1 106 ? 0.889 -16.786 1.295 1.00 83.38 106 SER A C 1
ATOM 848 O O . SER A 1 106 ? 1.207 -17.256 2.381 1.00 83.38 106 SER A O 1
ATOM 850 N N . CYS A 1 107 ? 0.185 -15.660 1.158 1.00 84.19 107 CYS A N 1
ATOM 851 C CA . CYS A 1 107 ? -0.346 -14.860 2.261 1.00 84.19 107 CYS A CA 1
ATOM 852 C C . CYS A 1 107 ? -1.875 -14.960 2.292 1.00 84.19 107 CYS A C 1
ATOM 854 O O . CYS A 1 107 ? -2.528 -15.016 1.248 1.00 84.19 107 CYS A O 1
ATOM 856 N N . GLY A 1 108 ? -2.454 -14.981 3.491 1.00 82.88 108 GLY A N 1
ATOM 857 C CA . GLY A 1 108 ? -3.902 -15.074 3.675 1.00 82.88 108 GLY A CA 1
ATOM 858 C C . GLY A 1 108 ? -4.580 -13.708 3.630 1.00 82.88 108 GLY A C 1
ATOM 859 O O . GLY A 1 108 ? -4.796 -13.119 4.683 1.00 82.88 108 GLY A O 1
ATOM 860 N N . PHE A 1 109 ? -4.938 -13.205 2.450 1.00 87.00 109 PHE A N 1
ATOM 861 C CA . PHE A 1 109 ? -5.727 -11.970 2.328 1.00 87.00 109 PHE A CA 1
ATOM 862 C C . PHE A 1 109 ? -7.224 -12.245 2.535 1.00 87.00 109 PHE A C 1
ATOM 864 O O . PHE A 1 109 ? -7.713 -13.304 2.136 1.00 87.00 109 PHE A O 1
ATOM 871 N N . SER A 1 110 ? -7.939 -11.297 3.145 1.00 84.38 110 SER A N 1
ATOM 872 C CA . SER A 1 110 ? -9.408 -11.265 3.177 1.00 84.38 110 SER A CA 1
ATOM 873 C C . SER A 1 110 ? -9.905 -9.834 2.982 1.00 84.38 110 SER A C 1
ATOM 875 O O . SER A 1 110 ? -9.234 -8.895 3.404 1.00 84.38 110 SER A O 1
ATOM 877 N N . GLU A 1 111 ? -11.082 -9.677 2.377 1.00 83.44 111 GLU A N 1
ATOM 878 C CA . GLU A 1 111 ? -11.784 -8.384 2.283 1.00 83.44 111 GLU A CA 1
ATOM 879 C C . GLU A 1 111 ? -12.256 -7.905 3.665 1.00 83.44 111 GLU A C 1
ATOM 881 O O . GLU A 1 111 ? -12.321 -6.704 3.927 1.00 83.44 111 GLU A O 1
ATOM 886 N N . ASP A 1 112 ? -12.477 -8.861 4.570 1.00 85.25 112 ASP A N 1
ATOM 887 C CA . ASP A 1 112 ? -12.856 -8.667 5.972 1.00 85.25 112 ASP A CA 1
ATOM 888 C C . ASP A 1 112 ? -11.832 -7.851 6.773 1.00 85.25 112 ASP A C 1
ATOM 890 O O . ASP A 1 112 ? -12.151 -7.323 7.833 1.00 85.25 112 ASP A O 1
ATOM 894 N N . ILE A 1 113 ? -10.589 -7.769 6.291 1.00 87.06 113 ILE A N 1
ATOM 895 C CA . ILE A 1 113 ? -9.503 -7.027 6.932 1.00 87.06 113 ILE A CA 1
ATOM 896 C C . ILE A 1 113 ? -8.866 -6.139 5.879 1.00 87.06 113 ILE A C 1
ATOM 898 O O . ILE A 1 113 ? -7.858 -6.482 5.249 1.00 87.06 113 ILE A O 1
ATOM 902 N N . SER A 1 114 ? -9.489 -4.989 5.664 1.00 90.38 114 SER A N 1
ATOM 903 C CA . SER A 1 114 ? -9.102 -4.079 4.598 1.00 90.38 114 SER A CA 1
ATOM 904 C C . SER A 1 114 ? -9.180 -2.618 5.019 1.00 90.38 114 SER A C 1
ATOM 906 O O . SER A 1 114 ? -9.883 -2.234 5.952 1.00 90.38 114 SER A O 1
ATOM 908 N N . ILE A 1 115 ? -8.416 -1.786 4.321 1.00 91.44 115 ILE A N 1
ATOM 909 C CA . ILE A 1 115 ? -8.543 -0.333 4.372 1.00 91.44 115 ILE A CA 1
ATOM 910 C C . ILE A 1 115 ? -9.170 0.098 3.054 1.00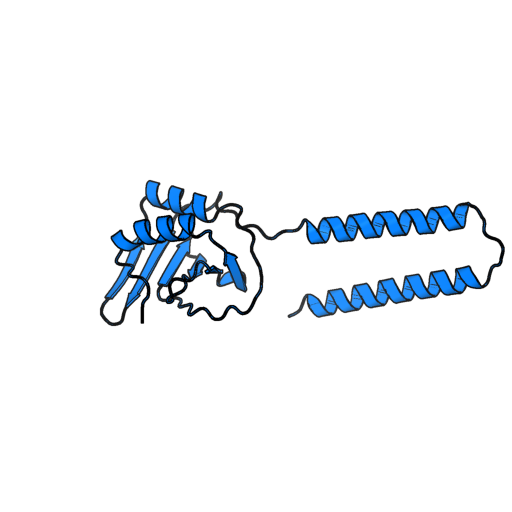 91.44 115 ILE A C 1
ATOM 912 O O . ILE A 1 115 ? -8.647 -0.215 1.982 1.00 91.44 115 ILE A O 1
ATOM 916 N N . ILE A 1 116 ? -10.290 0.804 3.135 1.00 92.00 116 ILE A N 1
ATOM 917 C CA . ILE A 1 116 ? -11.048 1.272 1.982 1.00 92.00 116 ILE A CA 1
ATOM 918 C C . ILE A 1 116 ? -10.797 2.769 1.826 1.00 92.00 116 ILE A C 1
ATOM 920 O O . ILE A 1 116 ? -11.208 3.561 2.672 1.00 92.00 116 ILE A O 1
ATOM 924 N N . PHE A 1 117 ? -10.140 3.174 0.742 1.00 91.19 117 PHE A N 1
ATOM 925 C CA . PHE A 1 117 ? -9.939 4.583 0.396 1.00 91.19 117 PHE A CA 1
ATOM 926 C C . PHE A 1 117 ? -11.023 5.064 -0.569 1.00 91.19 117 PHE A C 1
ATOM 928 O O . PHE A 1 117 ? -11.357 4.371 -1.535 1.00 91.19 117 PHE A O 1
ATOM 935 N N . ASP A 1 118 ? -11.580 6.251 -0.304 1.00 89.44 118 ASP A N 1
ATOM 936 C CA . ASP A 1 118 ? -12.632 6.905 -1.104 1.00 89.44 118 ASP A CA 1
ATOM 937 C C . ASP A 1 118 ? -13.751 5.948 -1.566 1.00 89.44 118 ASP A C 1
ATOM 939 O O . ASP A 1 118 ? -14.218 6.016 -2.708 1.00 89.44 118 ASP A O 1
ATOM 943 N N . LYS A 1 119 ? -14.130 4.988 -0.706 1.00 85.25 119 LYS A N 1
ATOM 944 C CA . LYS A 1 119 ? -15.152 3.949 -0.958 1.00 85.25 119 LYS A CA 1
ATOM 945 C C . LYS A 1 119 ? -14.945 3.101 -2.223 1.00 85.25 119 LYS A C 1
ATOM 947 O O . LYS A 1 119 ? -15.887 2.461 -2.688 1.00 85.25 119 LYS A O 1
ATOM 952 N N . SER A 1 120 ? -13.758 3.132 -2.822 1.00 86.81 120 SER A N 1
ATOM 953 C CA . SER A 1 120 ? -13.520 2.560 -4.153 1.00 86.81 120 SER A CA 1
ATOM 954 C C . SER A 1 120 ? -12.208 1.810 -4.287 1.00 86.81 120 SER A C 1
ATOM 956 O O . SER A 1 120 ? -12.080 1.040 -5.232 1.00 86.81 120 SER A O 1
ATOM 958 N N . GLN A 1 121 ? -11.248 2.033 -3.389 1.00 90.25 121 GLN A N 1
ATOM 959 C CA . GLN A 1 121 ? -9.966 1.344 -3.429 1.00 90.25 121 GLN A CA 1
ATOM 960 C C . GLN A 1 121 ? -9.798 0.502 -2.171 1.00 90.25 121 GLN A C 1
ATOM 962 O O . GLN A 1 121 ? -9.695 1.047 -1.072 1.00 90.25 121 GLN A O 1
ATOM 967 N N . THR A 1 122 ? -9.752 -0.813 -2.337 1.00 92.56 122 THR A N 1
ATOM 968 C CA . THR A 1 122 ? -9.752 -1.783 -1.244 1.00 92.56 122 THR A CA 1
ATOM 969 C C . THR A 1 122 ? -8.369 -2.400 -1.094 1.00 92.56 122 THR A C 1
ATOM 971 O O . THR A 1 122 ? -7.871 -3.122 -1.965 1.00 92.56 122 THR A O 1
ATOM 974 N N . PHE A 1 123 ? -7.735 -2.108 0.039 1.00 92.56 123 PHE A N 1
ATOM 975 C CA . PHE A 1 123 ? -6.396 -2.564 0.386 1.00 92.56 123 PHE A CA 1
ATOM 976 C C . PHE A 1 123 ? -6.510 -3.641 1.461 1.00 92.56 123 PHE A C 1
ATOM 978 O O . PHE A 1 123 ? -6.684 -3.342 2.639 1.00 92.56 123 PHE A O 1
ATOM 985 N N . CYS A 1 124 ? -6.420 -4.901 1.050 1.00 91.19 124 CYS A N 1
ATOM 986 C CA . CYS A 1 124 ? -6.542 -6.062 1.922 1.00 91.19 124 CYS A CA 1
ATOM 987 C C . CYS A 1 124 ? -5.213 -6.355 2.623 1.00 91.19 124 CYS A C 1
ATOM 989 O O . CYS A 1 124 ? -4.175 -6.545 1.977 1.00 91.19 124 CYS A O 1
ATOM 991 N N . LEU A 1 125 ? -5.253 -6.435 3.948 1.00 90.88 125 LEU A N 1
ATOM 992 C CA . LEU A 1 125 ? -4.103 -6.775 4.778 1.00 90.88 125 LEU A CA 1
ATOM 993 C C . LEU A 1 125 ? -3.979 -8.297 4.902 1.00 90.88 125 LEU A C 1
ATOM 995 O O . LEU A 1 125 ? -4.959 -9.041 4.824 1.00 90.88 125 LEU A O 1
ATOM 999 N N . ALA A 1 126 ? -2.752 -8.779 5.073 1.00 88.38 126 ALA A N 1
ATOM 1000 C CA . ALA A 1 126 ? -2.498 -10.202 5.228 1.00 88.38 126 ALA A CA 1
ATOM 1001 C C . ALA A 1 126 ? -2.766 -10.654 6.675 1.00 88.38 126 ALA A C 1
ATOM 1003 O O . ALA A 1 126 ? -2.155 -10.154 7.621 1.00 88.38 126 ALA A O 1
ATOM 1004 N N . ARG A 1 127 ? -3.649 -11.644 6.849 1.00 85.50 127 ARG A N 1
ATOM 1005 C CA . ARG A 1 127 ? -4.047 -12.185 8.163 1.00 85.50 127 ARG A CA 1
ATOM 1006 C C . ARG A 1 127 ? -2.906 -12.831 8.942 1.00 85.50 127 ARG A C 1
ATOM 1008 O O . ARG A 1 127 ? -2.910 -12.868 10.167 1.00 85.50 127 ARG A O 1
ATOM 1015 N N . ASP A 1 128 ? -1.903 -13.324 8.230 1.00 83.75 128 ASP A N 1
ATOM 1016 C CA . ASP A 1 128 ? -0.736 -14.035 8.751 1.00 83.75 128 ASP A CA 1
ATOM 1017 C C . ASP A 1 128 ? 0.427 -13.106 9.151 1.00 83.75 128 ASP A C 1
ATOM 1019 O O . ASP A 1 128 ? 1.557 -13.570 9.309 1.00 83.75 128 ASP A O 1
ATOM 1023 N N . ASN A 1 129 ? 0.165 -11.804 9.346 1.00 83.00 129 ASN A N 1
ATOM 1024 C CA . ASN A 1 129 ? 1.165 -10.788 9.715 1.00 83.00 129 ASN A CA 1
ATOM 1025 C C . ASN A 1 129 ? 2.265 -10.582 8.645 1.00 83.00 129 ASN A C 1
ATOM 1027 O O . ASN A 1 129 ? 3.379 -10.121 8.934 1.00 83.00 129 ASN A O 1
ATOM 1031 N N . CYS A 1 130 ? 1.967 -10.917 7.388 1.00 87.38 130 CYS A N 1
ATOM 1032 C CA . CYS A 1 130 ? 2.854 -10.624 6.271 1.00 87.38 130 CYS A CA 1
ATOM 1033 C C . CYS A 1 130 ? 2.886 -9.122 5.951 1.00 87.38 130 CYS A C 1
ATOM 1035 O O . CYS A 1 130 ? 1.862 -8.448 5.927 1.00 87.38 130 CYS A O 1
ATOM 1037 N N . ALA A 1 131 ? 4.070 -8.600 5.615 1.00 90.00 131 ALA A N 1
ATOM 1038 C CA . ALA A 1 131 ? 4.275 -7.203 5.202 1.00 90.00 131 ALA A CA 1
ATOM 1039 C C . ALA A 1 131 ? 3.838 -6.935 3.745 1.00 90.00 131 ALA A C 1
ATOM 1041 O O . ALA A 1 131 ? 4.487 -6.186 3.008 1.00 90.00 131 ALA A O 1
ATOM 1042 N N . ILE A 1 132 ? 2.783 -7.610 3.289 1.00 91.62 132 ILE A N 1
ATOM 1043 C CA . ILE A 1 132 ? 2.246 -7.501 1.935 1.00 91.62 132 ILE A CA 1
ATOM 1044 C C . ILE A 1 132 ? 0.789 -7.076 2.046 1.00 91.62 132 ILE A C 1
ATOM 1046 O O . ILE A 1 132 ? 0.036 -7.632 2.838 1.00 91.62 132 ILE A O 1
ATOM 1050 N N . VAL A 1 133 ? 0.406 -6.107 1.223 1.00 92.56 133 VAL A N 1
ATOM 1051 C CA . VAL A 1 133 ? -0.965 -5.618 1.093 1.00 92.56 133 VAL A CA 1
ATOM 1052 C C . VAL A 1 133 ? -1.438 -5.915 -0.320 1.00 92.56 133 VAL A C 1
ATOM 1054 O O . VAL A 1 133 ? -0.698 -5.692 -1.281 1.00 92.56 133 VAL A O 1
ATOM 1057 N N . TYR A 1 134 ? -2.646 -6.446 -0.449 1.00 93.19 134 TYR A N 1
ATOM 1058 C CA . TYR A 1 134 ? -3.266 -6.732 -1.734 1.00 93.19 134 TYR A CA 1
ATOM 1059 C C . TYR A 1 134 ? -4.223 -5.605 -2.113 1.00 93.19 134 TYR A C 1
ATOM 1061 O O . TYR A 1 134 ? -5.127 -5.275 -1.355 1.00 93.19 134 TYR A O 1
ATOM 1069 N N . TRP A 1 135 ? -4.019 -5.014 -3.285 1.00 92.62 135 TRP A N 1
ATOM 1070 C CA . TRP A 1 135 ? -4.916 -4.018 -3.851 1.00 92.62 135 TRP A CA 1
ATOM 1071 C C . TRP A 1 135 ? -5.872 -4.710 -4.820 1.00 92.62 135 TRP A C 1
ATOM 1073 O O . TRP A 1 135 ? -5.468 -5.173 -5.892 1.00 92.62 135 TRP A O 1
ATOM 1083 N N . GLN A 1 136 ? -7.141 -4.780 -4.423 1.00 88.81 136 GLN A N 1
ATOM 1084 C CA . GLN A 1 136 ? -8.168 -5.558 -5.102 1.00 88.81 136 GLN A CA 1
ATOM 1085 C C . GLN A 1 136 ? -8.487 -5.055 -6.513 1.00 88.81 136 GLN A C 1
ATOM 1087 O O . GLN A 1 136 ? -8.551 -5.857 -7.444 1.00 88.81 136 GL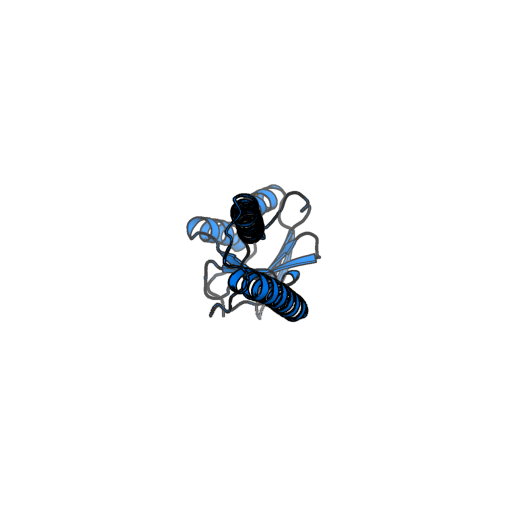N A O 1
ATOM 1092 N N . GLU A 1 137 ? -8.670 -3.748 -6.697 1.00 88.31 137 GLU A N 1
ATOM 1093 C CA . GLU A 1 137 ? -9.109 -3.183 -7.979 1.00 88.31 137 GLU A CA 1
ATOM 1094 C C . GLU A 1 137 ? -8.018 -3.262 -9.055 1.00 88.31 137 GLU A C 1
ATOM 1096 O O . GLU A 1 137 ? -8.317 -3.443 -10.236 1.00 88.31 137 GLU A O 1
ATOM 1101 N N . GLU A 1 138 ? -6.752 -3.177 -8.646 1.00 85.94 138 GLU A N 1
ATOM 1102 C CA . GLU A 1 138 ? -5.594 -3.261 -9.539 1.00 85.94 138 GLU A CA 1
ATOM 1103 C C . GLU A 1 138 ? -5.063 -4.695 -9.724 1.00 85.94 138 GLU A C 1
ATOM 1105 O O . GLU A 1 138 ? -4.214 -4.916 -10.594 1.00 85.94 138 GLU A O 1
ATOM 1110 N N . ASP A 1 139 ? -5.543 -5.672 -8.939 1.00 88.31 139 ASP A N 1
ATOM 1111 C CA . ASP A 1 139 ? -5.052 -7.063 -8.917 1.00 88.31 139 ASP A CA 1
ATOM 1112 C C . ASP A 1 139 ? -3.509 -7.120 -8.789 1.00 88.31 139 ASP A C 1
ATOM 1114 O O . ASP A 1 139 ? -2.789 -7.767 -9.572 1.00 88.31 139 ASP A O 1
ATOM 1118 N N . LYS A 1 140 ? -2.998 -6.339 -7.823 1.00 90.81 140 LYS A N 1
ATOM 1119 C CA . LYS A 1 140 ? -1.570 -6.113 -7.543 1.00 90.81 140 LYS A CA 1
ATOM 1120 C C . LYS A 1 140 ? -1.287 -6.125 -6.042 1.00 90.81 140 LYS A C 1
ATOM 1122 O O . LYS A 1 140 ? -2.160 -5.915 -5.209 1.00 90.81 140 LYS A O 1
ATOM 1127 N N . TYR A 1 141 ? -0.020 -6.322 -5.709 1.00 92.12 141 TYR A N 1
ATOM 1128 C CA . TYR A 1 141 ? 0.495 -6.360 -4.350 1.00 92.12 141 TYR A CA 1
ATOM 1129 C C . TYR A 1 141 ? 1.429 -5.188 -4.090 1.00 92.12 141 TYR A C 1
ATOM 1131 O O . TYR A 1 141 ? 2.142 -4.709 -4.979 1.00 92.12 141 TYR A O 1
ATOM 1139 N N . ILE A 1 142 ? 1.458 -4.769 -2.834 1.00 93.19 142 ILE A N 1
ATOM 1140 C CA . ILE A 1 142 ? 2.313 -3.717 -2.307 1.00 93.19 142 ILE A CA 1
ATOM 1141 C C . ILE A 1 142 ? 3.121 -4.322 -1.168 1.00 93.19 142 ILE A C 1
ATOM 1143 O O . ILE A 1 142 ? 2.575 -4.970 -0.279 1.00 93.19 142 ILE A O 1
ATOM 1147 N N . LYS A 1 143 ? 4.439 -4.137 -1.205 1.00 92.38 143 LYS A N 1
ATOM 1148 C CA . LYS A 1 143 ? 5.332 -4.597 -0.142 1.00 92.38 143 LYS A CA 1
ATOM 1149 C C . LYS A 1 143 ? 5.650 -3.432 0.786 1.00 92.38 143 LYS A C 1
ATOM 1151 O O . LYS A 1 143 ? 6.158 -2.407 0.329 1.00 92.38 143 LYS A O 1
ATOM 1156 N N . LEU A 1 144 ? 5.394 -3.629 2.070 1.00 92.62 144 LEU A N 1
ATOM 1157 C CA . LEU A 1 144 ? 5.776 -2.719 3.140 1.00 92.62 144 LEU A CA 1
ATOM 1158 C C . LEU A 1 144 ? 7.123 -3.157 3.730 1.00 92.62 144 LEU A C 1
ATOM 1160 O O . LEU A 1 144 ? 7.531 -4.317 3.605 1.00 92.62 144 LEU A O 1
ATOM 1164 N N . SER A 1 145 ? 7.848 -2.222 4.337 1.00 92.31 145 SER A N 1
ATOM 1165 C CA . SER A 1 145 ? 8.939 -2.576 5.250 1.00 92.31 145 SER A CA 1
ATOM 1166 C C . SER A 1 145 ? 8.377 -3.058 6.589 1.00 92.31 145 SER A C 1
ATOM 1168 O O . SER A 1 145 ? 7.213 -2.818 6.904 1.00 92.31 145 SER A O 1
ATOM 1170 N N . GLU A 1 146 ? 9.200 -3.737 7.388 1.00 91.06 146 GLU A N 1
ATOM 1171 C CA . GLU A 1 146 ? 8.771 -4.203 8.713 1.00 91.06 146 GLU A CA 1
ATOM 1172 C C . GLU A 1 146 ? 8.393 -3.039 9.642 1.00 91.06 146 GLU A C 1
ATOM 1174 O O . GLU A 1 146 ? 7.414 -3.156 10.375 1.00 91.06 146 GLU A O 1
ATOM 1179 N N . ASP A 1 147 ? 9.100 -1.906 9.554 1.00 91.44 147 ASP A N 1
ATOM 1180 C CA . ASP A 1 147 ? 8.804 -0.702 10.342 1.00 91.44 147 ASP A CA 1
ATOM 1181 C C . ASP A 1 147 ? 7.457 -0.082 9.934 1.00 91.44 147 ASP A C 1
ATOM 1183 O O . ASP A 1 147 ? 6.642 0.253 10.786 1.00 91.44 147 ASP A O 1
ATOM 1187 N N . GLU A 1 148 ? 7.185 0.021 8.630 1.00 92.62 148 GLU A N 1
ATOM 1188 C CA . GLU A 1 148 ? 5.909 0.537 8.110 1.00 92.62 148 GLU A CA 1
ATOM 1189 C C . GLU A 1 148 ? 4.738 -0.387 8.431 1.00 92.62 148 GLU A C 1
ATOM 1191 O O . GLU A 1 148 ? 3.648 0.083 8.745 1.00 92.62 148 GLU A O 1
ATOM 1196 N N . LYS A 1 149 ? 4.959 -1.705 8.373 1.00 91.44 149 LYS A N 1
ATOM 1197 C CA . LYS A 1 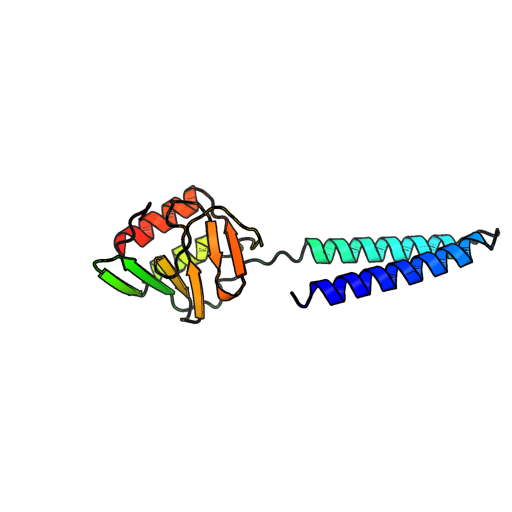149 ? 3.968 -2.689 8.811 1.00 91.44 149 LYS A CA 1
ATOM 1198 C C . LYS A 1 149 ? 3.657 -2.500 10.294 1.00 91.44 149 LYS A C 1
ATOM 1200 O O . LYS A 1 149 ? 2.487 -2.470 10.651 1.00 91.44 149 LYS A O 1
ATOM 1205 N N . ALA A 1 150 ? 4.680 -2.364 11.141 1.00 90.94 150 ALA A N 1
ATOM 1206 C CA . ALA A 1 150 ? 4.486 -2.138 12.571 1.00 90.94 150 ALA A CA 1
ATOM 1207 C C . ALA A 1 150 ? 3.703 -0.841 12.827 1.00 90.94 150 ALA A C 1
ATOM 1209 O O . ALA A 1 150 ? 2.701 -0.874 13.525 1.00 90.94 150 ALA A O 1
ATOM 1210 N N . GLN A 1 151 ? 4.073 0.261 12.165 1.00 91.56 151 GLN A N 1
ATOM 1211 C CA . GLN A 1 151 ? 3.335 1.527 12.245 1.00 91.56 151 GLN A CA 1
ATOM 1212 C C . GLN A 1 151 ? 1.873 1.382 11.814 1.00 91.56 151 GLN A C 1
ATOM 1214 O O . GLN A 1 151 ? 0.981 1.916 12.466 1.00 91.56 151 GLN A O 1
ATOM 1219 N N . LEU A 1 152 ? 1.617 0.658 10.722 1.00 91.31 152 LEU A N 1
ATOM 1220 C CA . LEU A 1 152 ? 0.262 0.414 10.248 1.00 91.31 152 LEU A CA 1
ATOM 1221 C C . LEU A 1 152 ? -0.537 -0.428 11.248 1.00 91.31 152 LEU A C 1
ATOM 1223 O O . LEU A 1 152 ? -1.692 -0.121 11.516 1.00 91.31 152 LEU A O 1
ATOM 1227 N N . HIS A 1 153 ? 0.070 -1.470 11.811 1.00 89.38 153 HIS A N 1
ATOM 1228 C CA . HIS A 1 153 ? -0.580 -2.340 12.788 1.00 89.38 153 HIS A CA 1
ATOM 1229 C C . HIS A 1 153 ? -0.883 -1.596 14.093 1.00 89.38 153 HIS A C 1
ATOM 1231 O O . HIS A 1 153 ? -1.999 -1.716 14.583 1.00 89.38 153 HIS A O 1
ATOM 1237 N N . ASP A 1 154 ? 0.045 -0.780 14.597 1.00 90.50 154 ASP A N 1
ATOM 1238 C CA . ASP A 1 154 ? -0.152 0.038 15.801 1.00 90.50 154 ASP A CA 1
ATOM 1239 C C . ASP A 1 154 ? -1.316 1.032 15.622 1.00 90.50 154 ASP A C 1
ATOM 1241 O O . ASP A 1 154 ? -2.122 1.232 16.531 1.00 90.50 154 ASP A O 1
ATOM 1245 N N . LEU A 1 155 ? -1.446 1.637 14.431 1.00 88.94 155 LEU A N 1
ATOM 1246 C CA . LEU A 1 155 ? -2.581 2.507 14.100 1.00 88.94 155 LEU A CA 1
ATOM 1247 C C . LEU A 1 155 ? -3.898 1.723 14.105 1.00 88.94 155 LEU A C 1
ATOM 1249 O O . LEU A 1 155 ? -4.884 2.160 14.698 1.00 88.94 155 LEU A O 1
ATOM 1253 N N . LEU A 1 156 ? -3.912 0.555 13.464 1.00 86.38 156 LEU A N 1
ATOM 1254 C CA . LEU A 1 156 ? -5.107 -0.270 13.303 1.00 86.38 156 LEU A CA 1
ATOM 1255 C C . LEU A 1 156 ? -5.523 -1.008 14.586 1.00 86.38 156 LEU A C 1
ATOM 1257 O O . LEU A 1 156 ? -6.701 -1.326 14.743 1.00 86.38 156 LEU A O 1
ATOM 1261 N N . GLU A 1 157 ? -4.610 -1.241 15.531 1.00 86.75 157 GLU A N 1
ATOM 1262 C CA . GLU A 1 157 ? -4.920 -1.863 16.827 1.00 86.75 157 GLU A CA 1
ATOM 1263 C C . GLU A 1 157 ? -5.980 -1.054 17.591 1.00 86.75 157 GLU A C 1
ATOM 1265 O O . GLU A 1 157 ? -6.892 -1.621 18.195 1.00 86.75 157 GLU A O 1
ATOM 1270 N N . SER A 1 158 ? -5.940 0.279 17.470 1.00 83.56 158 SER A N 1
ATOM 1271 C CA . SER A 1 158 ? -6.943 1.179 18.057 1.00 83.56 158 SER A CA 1
ATOM 1272 C C . SER A 1 158 ? -8.360 0.980 17.492 1.00 83.56 158 SER A C 1
ATOM 1274 O O . SER A 1 158 ? -9.346 1.244 18.182 1.00 83.56 158 SER A O 1
ATOM 1276 N N . TYR A 1 159 ? -8.462 0.441 16.274 1.00 80.12 159 TYR A N 1
ATOM 1277 C CA . TYR A 1 159 ? -9.712 0.105 15.591 1.00 80.12 159 TYR A CA 1
ATOM 1278 C C . TYR A 1 159 ? -10.172 -1.335 15.855 1.00 80.12 159 TYR A C 1
ATOM 1280 O O . TYR A 1 159 ? -11.239 -1.729 15.387 1.00 80.12 159 TYR A O 1
ATOM 1288 N N . GLY A 1 160 ? -9.395 -2.104 16.625 1.00 76.88 160 GLY A N 1
ATOM 1289 C CA . GLY A 1 160 ? -9.673 -3.497 16.967 1.00 76.88 160 GLY A CA 1
ATOM 1290 C C . GLY A 1 160 ? -8.891 -4.517 16.142 1.00 76.88 160 GLY A C 1
ATOM 1291 O O . GLY A 1 160 ? -9.078 -5.712 16.358 1.00 76.88 160 GLY A O 1
ATOM 1292 N N . PHE A 1 161 ? -7.998 -4.091 15.242 1.00 78.19 161 PHE A N 1
ATOM 1293 C CA . PHE A 1 161 ? -7.218 -5.028 14.436 1.00 78.19 161 PHE A CA 1
ATOM 1294 C C . PHE A 1 161 ? -6.208 -5.778 15.301 1.00 78.19 161 PHE A C 1
ATOM 1296 O O . PHE A 1 161 ? -5.311 -5.188 15.896 1.00 78.19 161 PHE A O 1
ATOM 1303 N N . VAL A 1 162 ? -6.320 -7.104 15.320 1.00 78.12 162 VAL A N 1
ATOM 1304 C CA . VAL A 1 162 ? -5.371 -7.989 16.004 1.00 78.12 162 VAL A CA 1
ATOM 1305 C C . VAL A 1 162 ? -4.736 -8.906 14.973 1.00 78.12 162 VAL A C 1
ATOM 1307 O O . VAL A 1 162 ? -5.448 -9.634 14.289 1.00 78.12 162 VAL A O 1
ATOM 1310 N N . PHE A 1 163 ? -3.407 -8.884 14.878 1.00 76.12 163 PHE A N 1
ATOM 1311 C CA . PHE A 1 163 ? -2.630 -9.735 13.975 1.00 76.12 163 PHE A CA 1
ATOM 1312 C C . PHE A 1 163 ? -1.704 -10.686 14.763 1.00 76.12 163 PHE A C 1
ATOM 1314 O O . PHE A 1 163 ? -1.107 -10.260 15.754 1.00 76.12 163 PHE A O 1
ATOM 1321 N N . PRO A 1 164 ? -1.484 -11.938 14.311 1.00 76.12 164 PRO A N 1
ATOM 1322 C CA . PRO A 1 164 ? -2.199 -12.610 13.230 1.00 76.12 164 PRO A CA 1
ATOM 1323 C C . PRO A 1 164 ? -3.635 -12.961 13.641 1.00 76.12 164 PRO A C 1
ATOM 1325 O O . PRO A 1 164 ? -3.926 -13.146 14.822 1.00 76.12 164 PRO A O 1
ATOM 1328 N N . CYS A 1 165 ? -4.511 -13.092 12.655 1.00 71.56 165 CYS A N 1
ATOM 1329 C CA . CYS A 1 165 ? -5.922 -13.407 12.840 1.00 71.56 165 CYS A CA 1
ATOM 1330 C C . CYS A 1 165 ? -6.327 -14.652 12.061 1.00 71.56 165 CYS A C 1
ATOM 1332 O O . CYS A 1 165 ? -5.699 -15.010 11.061 1.00 71.56 165 CYS A O 1
ATOM 1334 N N . VAL A 1 166 ? -7.332 -15.355 12.583 1.00 59.16 166 VAL A N 1
ATOM 1335 C CA . VAL A 1 166 ? -7.739 -16.692 12.132 1.00 59.16 166 VAL A CA 1
ATOM 1336 C C . VAL A 1 166 ? -9.083 -16.589 11.439 1.00 59.16 166 VAL A C 1
ATOM 1338 O O . VAL A 1 166 ? -10.006 -16.072 12.094 1.00 59.16 166 VAL A O 1
#

Foldseek 3Di:
DVVVVVVVVVVVVVVVVVVVVVVVVVVDPDDDPVNVVVVVVVVVVVVVVVVVVVVPFDADACPPWDWKWFFADDPVDTDTGTDDPVVSVLLNVQRGRFTKDADDDPFAWDLNGWMQTPVPWTWTDTLQLAQWIATDVVNIITGGDPVSSVVNQVSCVVVVDDHNDD

Secondary structure (DSSP, 8-state):
-HHHHHHHHHHHHHHHHHHHHHHHHHH-----HHHHHHHHHHHHHHHHHHHHHHH---B---TT---EEEEEEETTEEEEEEPPHHHHHHHHHHHTTPBEE----S--EEEEEEEEETTTEEEEEETT--SEEEETTTTEEEEPPHHHHHHHHHHHHTTT--SS--

Radius of gyration: 24.15 Å; chains: 1; bounding box: 47×31×68 Å

Sequence (166 aa):
MFEYGRLVAAIIFLAATIISGIRWFVIRKDYSVSSILLVAVYFLAFVVFVLQFICHTDKVNMDFVTEAEACFVYEDADVLQPLSAEELQSVKAIFDGKKMYKDNPSCGFSEDISIIFDKSQTFCLARDNCAIVYWQEEDKYIKLSEDEKAQLHDLLESYGFVFPCV

pLDDT: mean 79.05, std 13.61, range [36.34, 93.19]